Protein AF-A0A7X6PWT5-F1 (afdb_monomer_lite)

Structure (mmCIF, N/CA/C/O backbone):
data_AF-A0A7X6PWT5-F1
#
_entry.id   AF-A0A7X6PWT5-F1
#
loop_
_atom_site.group_PDB
_atom_site.id
_atom_site.type_symbol
_atom_site.label_atom_id
_atom_site.label_alt_id
_atom_site.label_comp_id
_atom_site.label_asym_id
_atom_site.label_entity_id
_atom_site.label_seq_id
_atom_site.pdbx_PDB_ins_code
_atom_site.Cartn_x
_atom_site.Cartn_y
_atom_site.Cartn_z
_atom_site.occupancy
_atom_site.B_iso_or_equiv
_atom_site.auth_seq_id
_atom_site.auth_comp_id
_atom_site.auth_asym_id
_atom_site.auth_atom_id
_atom_site.pdbx_PDB_model_num
ATOM 1 N N . ASN A 1 1 ? -0.640 3.269 -12.571 1.00 68.44 1 ASN A N 1
ATOM 2 C CA . ASN A 1 1 ? 0.013 3.657 -11.305 1.00 68.44 1 ASN A CA 1
ATOM 3 C C . ASN A 1 1 ? -1.016 4.115 -10.300 1.00 68.44 1 ASN A C 1
ATOM 5 O O . ASN A 1 1 ? -1.998 4.733 -10.697 1.00 68.44 1 ASN A O 1
ATOM 9 N N . ILE A 1 2 ? -0.799 3.764 -9.035 1.00 79.44 2 ILE A N 1
ATOM 10 C CA . ILE A 1 2 ? -1.591 4.205 -7.888 1.00 79.44 2 ILE A CA 1
ATOM 11 C C . ILE A 1 2 ? -0.836 5.329 -7.187 1.00 79.44 2 ILE A C 1
ATOM 13 O O . ILE A 1 2 ? 0.369 5.213 -6.959 1.00 79.44 2 ILE A O 1
ATOM 17 N N . GLN A 1 3 ? -1.551 6.397 -6.837 1.00 81.88 3 GLN A N 1
ATOM 18 C CA . GLN A 1 3 ? -1.028 7.468 -5.997 1.00 81.88 3 GLN A CA 1
ATOM 19 C C . GLN A 1 3 ? -1.397 7.199 -4.534 1.00 81.88 3 GLN A C 1
ATOM 21 O O . GLN A 1 3 ? -2.570 7.026 -4.200 1.00 81.88 3 GLN A O 1
ATOM 26 N N . THR A 1 4 ? -0.393 7.197 -3.662 1.00 80.62 4 THR A N 1
ATOM 27 C CA . THR A 1 4 ? -0.544 7.061 -2.207 1.00 80.62 4 THR A CA 1
ATOM 28 C C . THR A 1 4 ? 0.034 8.290 -1.507 1.00 80.62 4 THR A C 1
ATOM 30 O O . THR A 1 4 ? 0.725 9.105 -2.124 1.00 80.62 4 THR A O 1
ATOM 33 N N . ARG A 1 5 ? -0.187 8.410 -0.192 1.00 80.62 5 ARG A N 1
ATOM 34 C CA . ARG A 1 5 ? 0.457 9.449 0.633 1.00 80.62 5 ARG A CA 1
ATOM 35 C C . ARG A 1 5 ? 1.982 9.330 0.695 1.00 80.62 5 ARG A C 1
ATOM 37 O O . ARG A 1 5 ? 2.641 10.325 0.969 1.00 80.62 5 ARG A O 1
ATOM 44 N N . LYS A 1 6 ? 2.527 8.131 0.470 1.00 81.31 6 LYS A N 1
ATOM 45 C CA . LYS A 1 6 ? 3.971 7.864 0.514 1.00 81.31 6 LYS A CA 1
ATOM 46 C C . LYS A 1 6 ? 4.653 8.017 -0.848 1.00 81.31 6 LYS A C 1
ATOM 48 O O . LYS A 1 6 ? 5.865 8.162 -0.894 1.00 81.31 6 LYS A O 1
ATOM 53 N N . GLY A 1 7 ? 3.888 8.019 -1.938 1.00 84.19 7 GLY A N 1
ATOM 54 C CA . GLY A 1 7 ? 4.421 8.132 -3.294 1.00 84.19 7 GLY A CA 1
ATOM 55 C C . GLY A 1 7 ? 3.525 7.483 -4.346 1.00 84.19 7 GLY A C 1
ATOM 56 O O . GLY A 1 7 ? 2.434 6.989 -4.040 1.00 84.19 7 GLY A O 1
ATOM 57 N N . SER A 1 8 ? 3.991 7.494 -5.593 1.00 88.06 8 SER A N 1
ATOM 58 C CA . SER A 1 8 ? 3.404 6.746 -6.705 1.00 88.06 8 SER A CA 1
ATOM 59 C C . SER A 1 8 ? 4.040 5.366 -6.824 1.00 88.06 8 SER A C 1
ATOM 61 O O . SER A 1 8 ? 5.216 5.179 -6.517 1.00 88.06 8 SER A O 1
ATOM 63 N N . GLY A 1 9 ? 3.252 4.391 -7.269 1.00 90.38 9 GLY A N 1
ATOM 64 C CA . GLY A 1 9 ? 3.764 3.050 -7.509 1.00 90.38 9 GLY A CA 1
ATOM 65 C C . GLY A 1 9 ? 2.774 2.125 -8.200 1.00 90.38 9 GLY A C 1
ATOM 66 O O . GLY A 1 9 ? 1.720 2.544 -8.703 1.00 90.38 9 GLY A O 1
ATOM 67 N N . LYS A 1 10 ? 3.105 0.834 -8.206 1.00 90.12 10 LYS A N 1
ATOM 68 C CA . LYS A 1 10 ? 2.273 -0.237 -8.761 1.00 90.12 10 LYS A CA 1
ATOM 69 C C . LYS A 1 10 ? 1.883 -1.230 -7.672 1.00 90.12 10 LYS A C 1
ATOM 71 O O . LYS A 1 10 ? 2.694 -1.596 -6.831 1.00 90.12 10 LYS A O 1
ATOM 76 N N . VAL A 1 11 ? 0.641 -1.708 -7.713 1.00 89.75 11 VAL A N 1
ATOM 77 C CA . VAL A 1 11 ? 0.201 -2.799 -6.834 1.00 89.75 11 VAL A CA 1
ATOM 78 C C . VAL A 1 11 ? 0.905 -4.082 -7.243 1.00 89.75 11 VAL A C 1
ATOM 80 O O . VAL A 1 11 ? 0.817 -4.498 -8.400 1.00 89.75 11 VAL A O 1
ATOM 83 N N . ILE A 1 12 ? 1.567 -4.712 -6.282 1.00 92.50 12 ILE A N 1
ATOM 84 C CA . ILE A 1 12 ? 2.235 -6.004 -6.463 1.00 92.50 12 ILE A CA 1
ATOM 85 C C . ILE A 1 12 ? 1.523 -7.129 -5.711 1.00 92.50 12 ILE A C 1
ATOM 87 O O . ILE A 1 12 ? 1.654 -8.295 -6.080 1.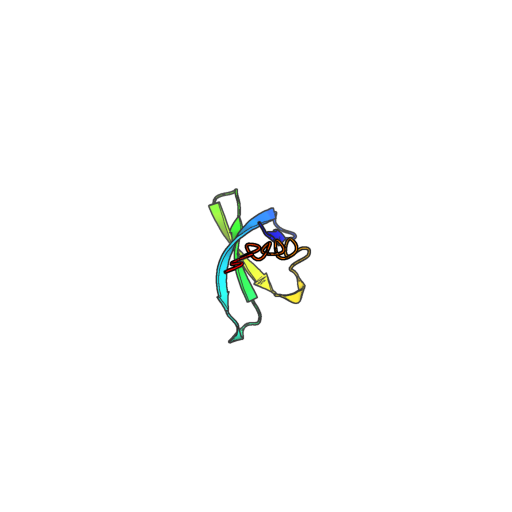00 92.50 12 ILE A O 1
ATOM 91 N N . ARG A 1 13 ? 0.734 -6.800 -4.680 1.00 90.69 13 ARG A N 1
ATOM 92 C CA . ARG A 1 13 ? -0.036 -7.779 -3.911 1.00 90.69 13 ARG A CA 1
ATOM 93 C C . ARG A 1 13 ? -1.335 -7.172 -3.409 1.00 90.69 13 ARG A C 1
ATOM 95 O O . ARG A 1 13 ? -1.383 -6.015 -3.005 1.00 90.69 13 ARG A O 1
ATOM 102 N N . ASN A 1 14 ? -2.381 -7.985 -3.405 1.00 90.31 14 ASN A N 1
ATOM 103 C CA . ASN A 1 14 ? -3.676 -7.618 -2.866 1.00 90.31 14 ASN A CA 1
ATOM 104 C C . ASN A 1 14 ? -4.005 -8.514 -1.663 1.00 90.31 14 ASN A C 1
ATOM 106 O O . ASN A 1 14 ? -3.928 -9.739 -1.769 1.00 90.31 14 ASN A O 1
ATOM 110 N N . ASN A 1 15 ? -4.350 -7.910 -0.526 1.00 86.44 15 ASN A N 1
ATOM 111 C CA . ASN A 1 15 ? -4.792 -8.606 0.670 1.00 86.44 15 ASN A CA 1
ATOM 112 C C . ASN A 1 15 ? -6.229 -8.208 1.026 1.00 86.44 15 ASN A C 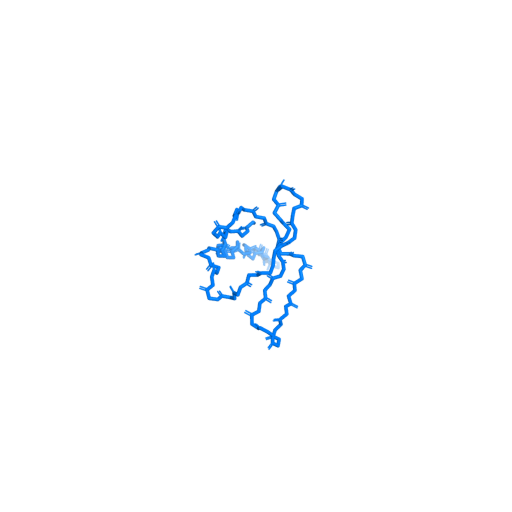1
ATOM 114 O O . ASN A 1 15 ? -6.478 -7.294 1.812 1.00 86.44 15 ASN A O 1
ATOM 118 N N . VAL A 1 16 ? -7.178 -8.961 0.471 1.00 85.44 16 VAL A N 1
ATOM 119 C CA . VAL A 1 16 ? -8.618 -8.736 0.660 1.00 85.44 16 VAL A CA 1
ATOM 120 C C . VAL A 1 16 ? -9.030 -8.884 2.128 1.00 85.44 16 VAL A C 1
ATOM 122 O O . VAL A 1 16 ? -9.839 -8.105 2.613 1.00 85.44 16 VAL A O 1
ATOM 125 N N . LEU A 1 17 ? -8.433 -9.830 2.863 1.00 87.75 17 LEU A N 1
ATOM 126 C CA . LEU A 1 17 ? -8.764 -10.075 4.274 1.00 87.75 17 LEU A CA 1
ATOM 127 C C . LEU A 1 17 ? -8.378 -8.909 5.190 1.00 87.75 17 LEU A C 1
ATOM 129 O O . LEU A 1 17 ? -9.000 -8.716 6.228 1.00 87.75 17 LEU A O 1
ATOM 133 N N . LYS A 1 18 ? -7.328 -8.168 4.826 1.00 87.44 18 LYS A N 1
ATOM 134 C CA . LYS A 1 18 ? -6.841 -7.004 5.577 1.00 87.44 18 LYS A CA 1
ATOM 135 C C . LYS A 1 18 ? -7.322 -5.676 5.000 1.00 87.44 18 LYS A C 1
ATOM 137 O O . LYS A 1 18 ? -6.876 -4.637 5.473 1.00 87.44 18 LYS A O 1
ATOM 142 N N . GLU A 1 19 ? -8.157 -5.717 3.964 1.00 88.44 19 GLU A N 1
ATOM 143 C CA . GLU A 1 19 ? -8.589 -4.533 3.220 1.00 88.44 19 GLU A CA 1
ATOM 144 C C . GLU A 1 19 ? -7.403 -3.633 2.809 1.00 88.44 19 GLU A C 1
ATOM 146 O O . GLU A 1 19 ? -7.469 -2.404 2.880 1.00 88.44 19 GLU A O 1
ATOM 151 N N . ALA A 1 20 ? -6.298 -4.263 2.394 1.00 90.81 20 ALA A N 1
ATOM 152 C CA . ALA A 1 20 ? -5.025 -3.605 2.119 1.00 90.81 20 ALA A CA 1
ATOM 153 C C . ALA A 1 20 ? -4.385 -4.101 0.818 1.00 90.81 20 ALA A C 1
ATOM 155 O O . ALA A 1 20 ? -4.579 -5.243 0.392 1.00 90.81 20 ALA A O 1
ATOM 156 N N . VAL A 1 21 ? -3.554 -3.257 0.216 1.00 91.12 21 VAL A N 1
ATOM 157 C CA . VAL A 1 21 ? -2.742 -3.566 -0.963 1.00 91.12 21 VAL A CA 1
ATOM 158 C C . VAL A 1 21 ? -1.277 -3.249 -0.691 1.00 91.12 21 VAL A C 1
ATOM 160 O O . VAL A 1 21 ? -0.961 -2.221 -0.100 1.00 91.12 21 VAL A O 1
ATOM 163 N N . THR A 1 22 ? -0.380 -4.116 -1.152 1.00 91.94 22 THR A N 1
ATOM 164 C CA . THR A 1 22 ? 1.059 -3.842 -1.149 1.00 91.94 22 THR A CA 1
ATOM 165 C C . THR A 1 22 ? 1.418 -3.172 -2.466 1.00 91.94 22 THR A C 1
ATOM 167 O O . THR A 1 22 ? 1.178 -3.720 -3.552 1.00 91.94 22 THR A O 1
ATOM 170 N N . ILE A 1 23 ? 1.983 -1.977 -2.367 1.00 91.25 23 ILE A N 1
ATOM 171 C CA . ILE A 1 23 ? 2.395 -1.147 -3.491 1.00 91.25 23 ILE A CA 1
ATOM 172 C C . ILE A 1 23 ? 3.920 -1.092 -3.497 1.00 91.25 23 ILE A C 1
ATOM 174 O O . ILE A 1 23 ? 4.531 -0.760 -2.486 1.00 91.25 23 ILE A O 1
ATOM 178 N N . LEU A 1 24 ? 4.515 -1.413 -4.645 1.00 92.75 24 LEU A N 1
ATOM 179 C CA . LEU A 1 24 ? 5.916 -1.135 -4.931 1.00 92.75 24 LEU A CA 1
ATOM 180 C C . LEU A 1 24 ? 6.006 0.300 -5.443 1.00 92.75 24 LEU A C 1
ATOM 182 O O . LEU A 1 24 ? 5.456 0.612 -6.506 1.00 92.75 24 LEU A O 1
ATOM 186 N N . LEU A 1 25 ? 6.627 1.169 -4.654 1.00 91.38 25 LEU A N 1
ATOM 187 C CA . LEU A 1 25 ? 6.876 2.559 -5.019 1.00 91.38 25 LEU A CA 1
ATOM 188 C C . LEU A 1 25 ? 7.998 2.651 -6.052 1.00 91.38 25 LEU A C 1
ATOM 190 O O . LEU A 1 25 ? 8.848 1.769 -6.147 1.00 91.38 25 LEU A O 1
ATOM 194 N N . ASP A 1 26 ? 8.046 3.771 -6.772 1.00 89.00 26 ASP A N 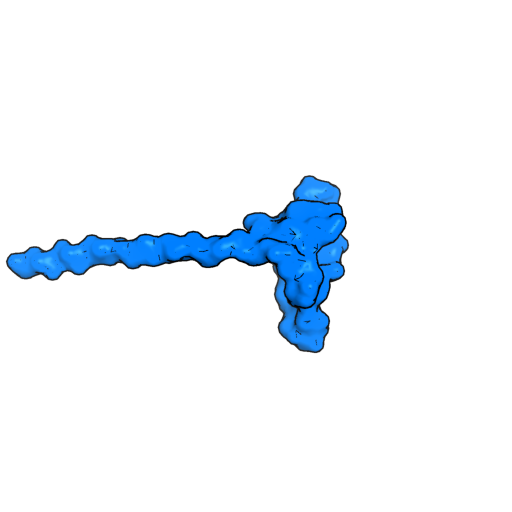1
ATOM 195 C CA . ASP A 1 26 ? 9.121 4.066 -7.734 1.00 89.00 26 ASP A CA 1
ATOM 196 C C . ASP A 1 26 ? 10.515 4.179 -7.066 1.00 89.00 26 ASP A C 1
ATOM 198 O O . ASP A 1 26 ? 11.537 4.215 -7.746 1.00 89.00 26 ASP A O 1
ATOM 202 N N . SER A 1 27 ? 10.564 4.235 -5.729 1.00 91.75 27 SER A N 1
ATOM 203 C CA . SER A 1 27 ? 11.779 4.189 -4.905 1.00 91.75 27 SER A CA 1
ATOM 204 C C . SER A 1 27 ? 12.269 2.769 -4.583 1.00 91.75 27 SER A C 1
ATOM 206 O O . SER A 1 27 ? 13.154 2.629 -3.741 1.00 91.75 27 SER A O 1
ATOM 208 N N . ASP A 1 28 ? 11.675 1.736 -5.191 1.00 90.81 28 ASP A N 1
ATOM 209 C CA . ASP A 1 28 ? 11.885 0.311 -4.880 1.00 90.81 28 ASP A CA 1
ATOM 210 C C . ASP A 1 28 ? 11.503 -0.086 -3.437 1.00 90.81 28 ASP A C 1
ATOM 212 O O . ASP A 1 28 ? 11.926 -1.120 -2.917 1.00 90.81 28 ASP A O 1
ATOM 216 N N . GLU A 1 29 ? 10.667 0.718 -2.774 1.00 92.44 29 GLU A N 1
ATOM 217 C CA . GLU A 1 29 ? 10.137 0.419 -1.440 1.00 92.44 29 GLU A CA 1
ATOM 218 C C . GLU A 1 29 ? 8.765 -0.263 -1.533 1.00 92.44 29 GLU A C 1
ATOM 220 O O . GLU A 1 29 ? 7.884 0.178 -2.276 1.00 92.44 29 GLU A O 1
ATOM 225 N N . GLU A 1 30 ? 8.557 -1.318 -0.741 1.00 92.75 30 GLU A N 1
ATOM 226 C CA . GLU A 1 30 ? 7.259 -1.980 -0.596 1.00 92.75 30 GLU A CA 1
ATOM 227 C C . GLU A 1 30 ? 6.487 -1.409 0.596 1.00 92.75 30 GLU A C 1
ATOM 229 O O . GLU A 1 30 ? 6.955 -1.433 1.736 1.00 92.75 30 GLU A O 1
ATOM 234 N N . VAL A 1 31 ? 5.268 -0.935 0.346 1.00 91.12 31 VAL A N 1
ATOM 235 C CA . VAL A 1 31 ? 4.394 -0.376 1.383 1.00 91.12 31 VAL A CA 1
ATOM 236 C C . VAL A 1 31 ? 3.000 -0.975 1.320 1.00 91.12 31 VAL A C 1
ATOM 238 O O . VAL A 1 31 ? 2.363 -1.007 0.268 1.00 91.12 31 VAL A O 1
ATOM 241 N N . ASP A 1 32 ? 2.505 -1.405 2.477 1.00 90.69 32 ASP A N 1
ATOM 242 C CA . ASP A 1 32 ? 1.109 -1.791 2.654 1.00 90.69 32 ASP A CA 1
ATOM 243 C C . ASP A 1 32 ? 0.249 -0.542 2.875 1.00 90.69 32 ASP A C 1
ATOM 245 O O . ASP A 1 32 ? 0.544 0.292 3.734 1.00 90.69 32 ASP A O 1
ATOM 249 N N . VAL A 1 33 ? -0.814 -0.417 2.084 1.00 88.44 33 VAL A N 1
ATOM 250 C CA . VAL A 1 33 ? -1.740 0.718 2.083 1.00 88.44 33 VAL A CA 1
ATOM 251 C C . VAL A 1 33 ? -3.164 0.187 2.167 1.00 88.44 33 VAL A C 1
ATOM 253 O O . VAL A 1 33 ? -3.530 -0.730 1.432 1.00 88.44 33 VAL A O 1
ATOM 256 N N . LEU A 1 34 ? -3.977 0.746 3.062 1.00 89.12 34 LEU A N 1
ATOM 257 C CA . LEU A 1 34 ? -5.387 0.369 3.175 1.00 89.12 34 LEU A CA 1
ATOM 258 C C . LEU A 1 34 ? -6.175 0.862 1.958 1.00 89.12 34 LEU A C 1
ATOM 260 O O . LEU A 1 34 ? -5.873 1.919 1.407 1.00 89.12 34 LEU A O 1
ATOM 264 N N . TYR A 1 35 ? -7.240 0.156 1.575 1.00 83.81 35 TYR A N 1
ATOM 265 C CA . TYR A 1 35 ? -8.117 0.600 0.484 1.00 83.81 35 TYR A CA 1
ATOM 266 C C . TYR A 1 35 ? -8.675 2.010 0.698 1.00 83.81 35 TYR A C 1
ATOM 268 O O . TYR A 1 35 ? -8.812 2.770 -0.258 1.00 83.81 35 TYR A O 1
ATOM 276 N N . SER A 1 36 ? -8.945 2.378 1.951 1.00 82.56 36 SER A N 1
ATOM 277 C CA . SER A 1 36 ? -9.421 3.709 2.342 1.00 82.56 36 SER A CA 1
ATOM 278 C C . SER A 1 36 ? -8.397 4.830 2.121 1.00 82.56 36 SER A C 1
ATOM 280 O O . SER A 1 36 ? -8.774 5.998 2.078 1.00 82.56 36 SER A O 1
ATOM 282 N N . GLU A 1 37 ? -7.114 4.497 1.974 1.00 76.12 37 GLU A N 1
ATOM 283 C CA . GLU A 1 37 ? -6.020 5.453 1.776 1.00 76.12 37 GLU A CA 1
ATOM 284 C C . GLU A 1 37 ? -5.606 5.600 0.304 1.00 76.12 37 GLU A C 1
ATOM 286 O O . GLU A 1 37 ? -4.735 6.414 -0.020 1.00 76.12 37 GLU A O 1
ATOM 291 N N . ILE A 1 38 ? -6.224 4.836 -0.602 1.00 76.81 38 ILE A N 1
ATOM 292 C CA . ILE A 1 38 ? -5.969 4.925 -2.039 1.00 76.81 38 ILE A CA 1
ATOM 293 C C . ILE A 1 38 ? -6.697 6.154 -2.591 1.00 76.81 38 ILE A C 1
ATOM 295 O O . ILE A 1 38 ? -7.918 6.175 -2.709 1.00 76.81 38 ILE A O 1
ATOM 299 N N . ILE A 1 39 ? -5.930 7.190 -2.935 1.00 71.19 39 ILE A N 1
ATOM 300 C CA . ILE A 1 39 ? -6.471 8.495 -3.349 1.00 71.19 39 ILE A CA 1
ATOM 301 C C . ILE A 1 39 ? -6.968 8.449 -4.800 1.00 71.19 39 ILE A C 1
ATOM 303 O O . ILE A 1 39 ? -7.991 9.047 -5.127 1.00 71.19 39 ILE A O 1
ATOM 307 N N . THR A 1 40 ? -6.266 7.712 -5.665 1.00 67.56 40 THR A N 1
ATOM 308 C CA . THR A 1 40 ? -6.621 7.610 -7.082 1.00 67.56 40 THR A CA 1
ATOM 309 C C . THR A 1 40 ? -6.301 6.215 -7.602 1.00 67.56 40 THR A C 1
ATOM 311 O O . THR A 1 40 ? -5.137 5.847 -7.778 1.00 67.56 40 THR A O 1
ATOM 314 N N . VAL A 1 41 ? -7.344 5.444 -7.898 1.00 61.00 41 VAL A N 1
ATOM 315 C CA . VAL A 1 41 ? -7.257 4.388 -8.906 1.00 61.00 41 VAL A CA 1
ATOM 316 C C . VAL A 1 41 ? -7.408 5.143 -10.217 1.00 61.00 41 VAL A C 1
ATOM 318 O O . VAL A 1 41 ? -8.472 5.712 -10.457 1.00 61.00 41 VAL A O 1
ATOM 321 N N . ASN A 1 42 ? -6.338 5.278 -11.010 1.00 52.34 42 ASN A N 1
ATOM 322 C CA . ASN A 1 42 ? -6.481 5.806 -12.369 1.00 52.34 42 ASN A CA 1
ATOM 323 C C . ASN A 1 42 ? -7.676 5.077 -12.988 1.00 52.34 42 ASN A C 1
ATOM 325 O O . ASN A 1 42 ? -7.703 3.844 -12.934 1.00 52.34 42 ASN A O 1
ATOM 329 N N . LYS A 1 43 ? -8.680 5.846 -13.434 1.00 51.00 43 LYS A N 1
ATOM 330 C CA . LYS A 1 43 ? -9.926 5.339 -14.017 1.00 51.00 43 LYS A CA 1
ATOM 331 C C . LYS A 1 43 ? -9.624 4.112 -14.884 1.00 51.00 43 LYS A C 1
ATOM 333 O O . LYS A 1 43 ? -8.593 4.138 -15.567 1.00 51.00 43 LYS A O 1
ATOM 338 N N . PRO A 1 44 ? -10.486 3.077 -14.880 1.00 48.91 44 PRO A N 1
ATOM 339 C CA . PRO A 1 44 ? -10.368 2.026 -15.878 1.00 48.91 44 PRO A CA 1
ATOM 340 C C . PRO A 1 44 ? -10.244 2.725 -17.231 1.00 48.91 44 PRO A C 1
ATOM 342 O O . PRO A 1 44 ? -11.032 3.622 -17.539 1.00 48.91 44 PRO A O 1
ATOM 345 N N . VAL A 1 45 ? -9.180 2.406 -17.966 1.00 55.69 45 VAL A N 1
ATOM 346 C CA . VAL A 1 45 ? -9.143 2.697 -19.394 1.00 55.69 45 VAL A CA 1
ATOM 347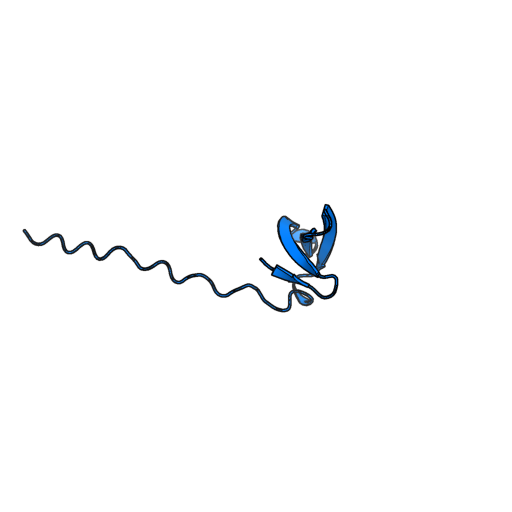 C C . VAL A 1 45 ? -10.401 2.014 -19.910 1.00 55.69 45 VAL A C 1
ATOM 349 O O . VAL A 1 45 ? -10.528 0.806 -19.719 1.00 55.69 45 VAL A O 1
ATOM 352 N N . GLU A 1 46 ? -11.377 2.785 -20.392 1.00 52.69 46 GLU A N 1
ATOM 353 C CA . GLU A 1 46 ? -12.492 2.215 -21.139 1.00 52.69 46 GLU A CA 1
ATOM 354 C C . GLU A 1 46 ? -11.838 1.363 -22.226 1.00 52.69 46 GLU A C 1
ATOM 356 O O . GLU A 1 46 ? -11.109 1.883 -23.071 1.00 52.69 46 GLU A O 1
ATOM 361 N N . GLU A 1 47 ? -11.964 0.041 -22.103 1.00 50.78 47 GLU A N 1
ATOM 362 C CA . GLU A 1 47 ? -11.657 -0.862 -23.198 1.00 50.78 47 GLU A CA 1
ATOM 363 C C . GLU A 1 47 ? -12.585 -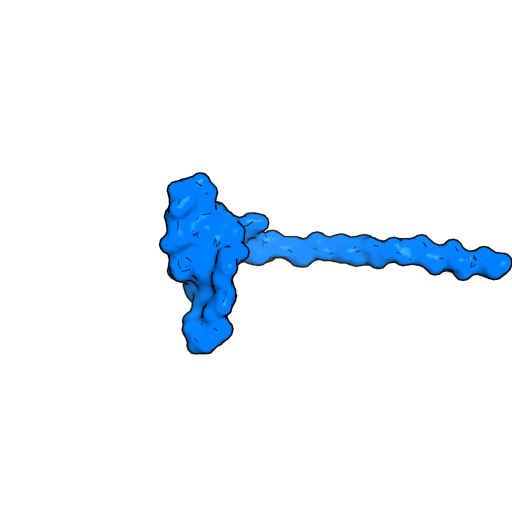0.411 -24.324 1.00 50.78 47 GLU A C 1
ATOM 365 O O . GLU A 1 47 ? -13.796 -0.602 -24.236 1.00 50.78 47 GLU A O 1
ATOM 370 N N . GLU A 1 48 ? -12.044 0.284 -25.328 1.00 57.34 48 GLU A N 1
ATOM 371 C CA . GLU A 1 48 ? -12.752 0.453 -26.589 1.00 57.34 48 GLU A CA 1
ATOM 372 C C . GLU A 1 48 ? -13.015 -0.967 -27.092 1.00 57.34 48 GLU A C 1
ATOM 374 O O . GLU A 1 48 ? -12.090 -1.676 -27.502 1.00 57.34 48 GLU A O 1
ATOM 379 N N . GLU A 1 49 ? -14.263 -1.423 -26.955 1.00 61.06 49 GLU A N 1
ATOM 380 C CA . GLU A 1 49 ? -14.726 -2.645 -27.594 1.00 61.06 49 GLU A CA 1
ATOM 381 C C . GLU A 1 49 ? -14.290 -2.565 -29.064 1.00 61.06 49 GLU A C 1
ATOM 383 O O . GLU A 1 49 ? -14.552 -1.548 -29.714 1.00 61.06 49 GLU A O 1
ATOM 388 N N . PRO A 1 50 ? -13.584 -3.565 -29.623 1.00 54.56 50 PRO A N 1
ATOM 389 C CA . PRO A 1 50 ? -13.315 -3.536 -31.045 1.00 54.56 50 PRO A CA 1
ATOM 390 C C . PRO A 1 50 ? -14.665 -3.625 -31.759 1.00 54.56 50 PRO A C 1
ATOM 392 O O . PRO A 1 50 ? -15.330 -4.661 -31.685 1.00 54.56 50 PRO A O 1
ATOM 395 N N . ASP A 1 51 ? -15.053 -2.543 -32.442 1.00 59.28 51 ASP A N 1
ATOM 396 C CA . ASP A 1 51 ? -16.168 -2.498 -33.388 1.00 59.28 51 ASP A CA 1
ATOM 397 C C . ASP A 1 51 ? -15.981 -3.618 -34.420 1.00 59.28 51 ASP A C 1
ATOM 399 O O . ASP A 1 51 ? -15.353 -3.465 -35.471 1.00 59.28 51 ASP A O 1
ATOM 403 N N . THR A 1 52 ? -16.522 -4.793 -34.120 1.00 57.75 52 THR A N 1
ATOM 404 C CA . THR A 1 52 ? -16.640 -5.888 -35.073 1.00 57.75 52 THR A CA 1
ATOM 405 C C . THR A 1 52 ? -17.909 -5.656 -35.873 1.00 57.75 52 THR A C 1
ATOM 407 O O . THR A 1 52 ? -18.907 -6.353 -35.727 1.00 57.75 52 THR A O 1
ATOM 410 N N . ASN A 1 53 ? -17.857 -4.676 -36.778 1.00 57.03 53 ASN A N 1
ATOM 411 C CA . ASN A 1 53 ? -18.764 -4.651 -37.921 1.00 57.03 53 ASN A CA 1
ATOM 412 C C . ASN A 1 53 ? -18.375 -5.796 -38.867 1.00 57.03 53 ASN A C 1
ATOM 414 O O . ASN A 1 53 ? -17.701 -5.603 -39.877 1.00 57.03 53 ASN A O 1
ATOM 418 N N . ILE A 1 54 ? -18.786 -7.013 -38.512 1.00 58.84 54 ILE A N 1
ATOM 419 C CA . ILE A 1 54 ? -18.970 -8.095 -39.473 1.00 58.84 54 ILE A CA 1
ATOM 420 C C . ILE A 1 54 ? -20.327 -7.820 -40.115 1.00 58.84 54 ILE A C 1
ATOM 422 O O . ILE A 1 54 ? -21.364 -8.048 -39.495 1.00 58.84 54 ILE A O 1
ATOM 426 N N . VAL A 1 55 ? -20.317 -7.287 -41.335 1.00 63.00 55 VAL A N 1
ATOM 427 C CA . VAL A 1 55 ? -21.498 -7.302 -42.200 1.00 63.00 55 VAL A CA 1
ATOM 428 C C . VAL A 1 55 ? -21.209 -8.255 -43.353 1.00 63.00 55 VAL A C 1
ATOM 430 O O . VAL A 1 55 ? -20.164 -8.163 -43.998 1.00 63.00 55 VAL A O 1
ATOM 433 N N . GLU A 1 56 ? -22.142 -9.193 -43.475 1.00 51.09 56 GLU A N 1
ATOM 434 C CA . GLU A 1 56 ? -22.272 -10.345 -44.375 1.00 51.09 56 GLU A CA 1
ATOM 435 C C . GLU A 1 56 ? -22.187 -10.005 -45.873 1.00 51.09 56 GLU A C 1
ATOM 437 O O . GLU A 1 56 ? -22.690 -8.928 -46.274 1.00 51.09 56 GLU A O 1
#

Sequence (56 aa):
NIQTRKGSGKVIRNNVLKEAVTILLDSDEEVDVLYSEIITVNKPVEEEEPDTNIVE

Radius of gyration: 16.38 Å; chains: 1; boun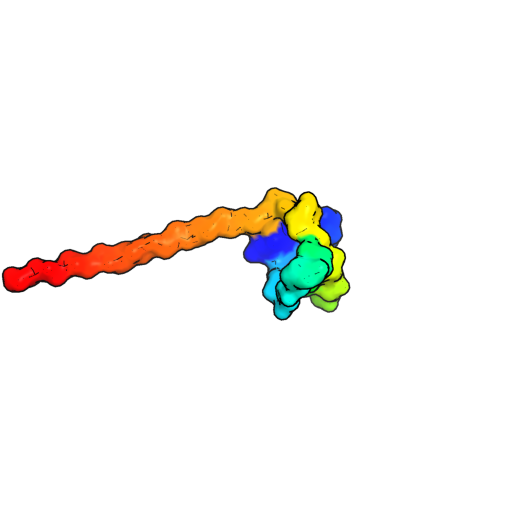ding box: 34×20×50 Å

pLDDT: mean 77.49, std 15.0, range [48.91, 92.75]

Secondary structure (DSSP, 8-state):
-EE-SS-EEEEEEEEGGGTEEEEEETTS-EEEEEGGG--EE---------------

Foldseek 3Di:
DWQFPVADFAFPDDDVVQQWTWTQHPVRDTDIDHVVRGPDPPPPPPPPDPPPPPDD